Protein AF-A0A529N897-F1 (afdb_monomer_lite)

Radius of gyration: 12.87 Å; chains: 1; bounding box: 29×26×32 Å

Secondary structure (DSSP, 8-state):
-HHHHHHHTT---S----EE-GGGTT-EEEETTEEEEPEEGGG---TT-SEEEE-S-HHHHHHHHHHHHTTT-EEEE-SSTTTT-

Foldseek 3Di:
DVLAVCQVVVPDDPDDAAEDAPVQAQPWDDNDVDIHGYHYLVPDQLLVPAEDEADHEQVCCVPPVVVNVVSVHHYDYPYPNPVPD

pLDDT: mean 97.09, std 1.77, range [86.81, 98.44]

Sequence (85 aa):
EMLNILDERGFPVSEVVALASRRSQGTEVSFGDRTLKVKALDTYDFSDTDICVMSAGGNVSKEWSPKIGKQGCVVIDNSSAFRYD

Structure (mmCIF, N/CA/C/O backbone):
data_AF-A0A529N897-F1
#
_entry.id   AF-A0A529N897-F1
#
loop_
_atom_site.group_PDB
_atom_site.id
_atom_site.type_symbol
_atom_site.label_atom_id
_atom_site.label_alt_id
_atom_site.label_comp_id
_atom_site.label_asym_id
_atom_site.label_entity_id
_atom_site.label_seq_id
_atom_site.pdbx_PDB_ins_code
_atom_site.Cartn_x
_atom_site.Cartn_y
_atom_site.Cartn_z
_atom_site.occupancy
_atom_site.B_iso_or_equiv
_atom_site.auth_seq_id
_atom_site.auth_comp_id
_atom_site.auth_asym_id
_atom_site.auth_atom_id
_atom_site.pdbx_PDB_model_num
ATOM 1 N N . GLU A 1 1 ? 1.027 10.817 7.317 1.00 86.81 1 GLU A N 1
ATOM 2 C CA . GLU A 1 1 ? 0.595 11.835 6.338 1.00 86.81 1 GLU A CA 1
ATOM 3 C C . GLU A 1 1 ? -0.416 11.278 5.337 1.00 86.81 1 GLU A C 1
ATOM 5 O O . GLU A 1 1 ? -1.550 11.714 5.399 1.00 86.81 1 GLU A O 1
ATOM 10 N N . MET A 1 2 ? -0.090 10.270 4.509 1.00 95.12 2 MET A N 1
ATOM 11 C CA . MET A 1 2 ? -1.043 9.723 3.514 1.00 95.12 2 MET A CA 1
ATOM 12 C C . MET A 1 2 ? -2.407 9.301 4.086 1.00 95.12 2 MET A C 1
ATOM 14 O O . MET A 1 2 ? -3.427 9.706 3.543 1.00 95.12 2 MET A O 1
ATOM 18 N N . LEU A 1 3 ? -2.436 8.532 5.183 1.00 96.62 3 LEU A N 1
ATOM 19 C CA . LEU A 1 3 ? -3.696 8.123 5.822 1.00 96.62 3 LEU A CA 1
ATOM 20 C C . LEU A 1 3 ? -4.523 9.334 6.276 1.00 96.62 3 LEU A C 1
ATOM 22 O O . LEU A 1 3 ? -5.715 9.385 6.006 1.00 96.62 3 LEU A O 1
ATOM 26 N N . ASN A 1 4 ? -3.887 10.339 6.881 1.00 97.00 4 ASN A N 1
ATOM 27 C CA . ASN A 1 4 ? -4.577 11.556 7.314 1.00 97.00 4 ASN A CA 1
ATOM 28 C C . ASN A 1 4 ? -5.200 12.296 6.121 1.00 97.00 4 ASN A C 1
ATOM 30 O O . ASN A 1 4 ? -6.367 12.646 6.175 1.00 97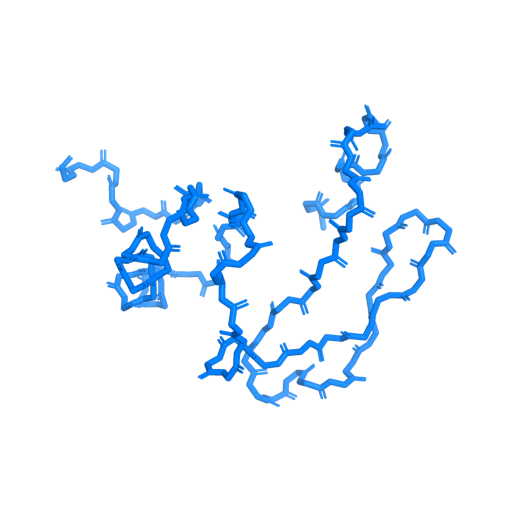.00 4 ASN A O 1
ATOM 34 N N . ILE A 1 5 ? -4.467 12.462 5.014 1.00 97.06 5 ILE A N 1
ATOM 35 C CA . ILE A 1 5 ? -4.992 13.146 3.820 1.00 97.06 5 ILE A CA 1
ATOM 36 C C . ILE A 1 5 ? -6.153 12.377 3.181 1.00 97.06 5 ILE A C 1
ATOM 38 O O . ILE A 1 5 ? -7.112 12.987 2.711 1.00 97.06 5 ILE A O 1
ATOM 42 N N . LEU A 1 6 ? -6.079 11.044 3.132 1.00 97.06 6 LEU A N 1
ATOM 43 C CA . LEU A 1 6 ? -7.174 10.224 2.609 1.00 97.06 6 LEU A CA 1
ATOM 44 C C . LEU A 1 6 ? -8.448 10.384 3.454 1.00 97.06 6 LEU A C 1
ATOM 46 O O . LEU A 1 6 ? -9.540 10.437 2.891 1.00 97.06 6 LEU A O 1
ATOM 50 N N . ASP A 1 7 ? -8.298 10.510 4.772 1.00 97.69 7 ASP A N 1
ATOM 51 C CA . ASP A 1 7 ? -9.406 10.736 5.697 1.00 97.69 7 ASP A CA 1
ATOM 52 C C . ASP A 1 7 ? -9.973 12.158 5.578 1.00 97.69 7 ASP A C 1
ATOM 54 O O . ASP A 1 7 ? -11.161 12.326 5.316 1.00 97.69 7 ASP A O 1
ATOM 58 N N . GLU A 1 8 ? -9.116 13.182 5.639 1.00 98.00 8 GLU A N 1
ATOM 59 C CA . GLU A 1 8 ? -9.498 14.597 5.509 1.00 98.00 8 GLU A CA 1
ATOM 60 C C . GLU A 1 8 ? -10.252 14.885 4.203 1.00 98.00 8 GLU A C 1
ATOM 62 O O . GLU A 1 8 ? -11.147 15.730 4.156 1.00 98.00 8 GLU A O 1
ATOM 67 N N . ARG A 1 9 ? -9.899 14.182 3.121 1.00 97.69 9 ARG A N 1
ATOM 68 C CA . ARG A 1 9 ? -10.560 14.317 1.817 1.00 97.69 9 ARG A CA 1
ATOM 69 C C . ARG A 1 9 ? -11.838 13.493 1.684 1.00 97.69 9 ARG A C 1
ATOM 71 O O . ARG A 1 9 ? -12.466 13.563 0.628 1.00 97.69 9 ARG A O 1
ATOM 78 N N . GLY A 1 10 ? -12.198 12.697 2.691 1.00 96.88 10 GLY A N 1
ATOM 79 C CA . GLY A 1 10 ? -13.314 11.758 2.623 1.00 96.88 10 GLY A CA 1
ATOM 80 C C . GLY A 1 10 ? -13.175 10.794 1.447 1.00 96.88 10 GLY A C 1
ATOM 81 O O . GLY A 1 10 ? -14.150 10.554 0.733 1.00 96.88 10 GLY A O 1
ATOM 82 N N . PHE A 1 11 ? -11.953 10.312 1.177 1.00 97.38 11 PHE A N 1
ATOM 83 C CA . PHE A 1 11 ? -11.697 9.455 0.023 1.00 97.38 11 PHE A CA 1
ATOM 84 C C . PHE A 1 11 ? -12.565 8.186 0.123 1.00 97.38 11 PHE A C 1
ATOM 86 O O . PHE A 1 11 ? -12.538 7.518 1.160 1.00 97.38 11 PHE A O 1
ATOM 93 N N . PRO A 1 12 ? -13.367 7.855 -0.905 1.00 96.25 12 PRO A N 1
ATOM 94 C CA . PRO A 1 12 ? -14.373 6.807 -0.792 1.00 96.25 12 PRO A CA 1
ATOM 95 C C . PRO A 1 12 ? -13.713 5.423 -0.807 1.00 96.25 12 PRO A C 1
ATOM 97 O O . PRO A 1 12 ? -13.312 4.931 -1.858 1.00 96.25 12 PRO A O 1
ATOM 100 N N . VAL A 1 13 ? -13.612 4.796 0.366 1.00 96.12 13 VAL A N 1
ATOM 101 C CA . VAL A 1 13 ? -13.025 3.459 0.563 1.00 96.12 13 VAL A CA 1
ATOM 102 C C . VAL A 1 13 ? -13.947 2.588 1.402 1.00 96.12 13 VAL A C 1
ATOM 104 O O . VAL A 1 13 ? -14.464 3.028 2.430 1.00 96.12 13 VAL A O 1
ATOM 107 N N . SER A 1 14 ? -14.127 1.339 0.979 1.00 96.94 14 SER A N 1
ATOM 108 C CA . SER A 1 14 ? -14.812 0.303 1.760 1.00 96.94 14 SER A CA 1
ATOM 109 C C . SER A 1 14 ? -13.929 -0.224 2.898 1.00 96.94 14 SER A C 1
ATOM 111 O O . SER A 1 14 ? -14.410 -0.398 4.016 1.00 96.94 14 SER A O 1
ATOM 113 N N . GLU A 1 15 ? -12.631 -0.412 2.643 1.00 97.44 15 GLU A N 1
ATOM 114 C CA . GLU A 1 15 ? -11.634 -0.884 3.609 1.00 97.44 15 GLU A CA 1
ATOM 115 C C . GLU A 1 15 ? -10.307 -0.124 3.452 1.00 97.44 15 GLU A C 1
ATOM 117 O O . GLU A 1 15 ? -9.933 0.292 2.357 1.00 97.44 15 GLU A O 1
ATOM 122 N N . VAL A 1 16 ? -9.578 0.049 4.562 1.00 97.94 16 VAL A N 1
ATOM 123 C CA . VAL A 1 16 ? -8.188 0.523 4.554 1.00 97.94 16 VAL A CA 1
ATOM 124 C C . VAL A 1 16 ? -7.325 -0.399 5.395 1.00 97.94 16 VAL A C 1
ATOM 126 O O . VAL A 1 16 ? -7.601 -0.630 6.572 1.00 97.94 16 VAL A O 1
ATOM 129 N N . VAL A 1 17 ? -6.235 -0.873 4.795 1.00 98.19 17 VAL A N 1
ATOM 130 C CA . VAL A 1 17 ? -5.252 -1.736 5.448 1.00 98.19 17 VAL A CA 1
ATOM 131 C C . VAL A 1 17 ? -3.909 -1.019 5.523 1.00 98.19 17 VAL A C 1
ATOM 133 O O . VAL A 1 17 ? -3.330 -0.636 4.510 1.00 98.19 17 VAL A O 1
ATOM 136 N N . ALA A 1 18 ? -3.382 -0.866 6.739 1.00 98.00 18 ALA A N 1
ATOM 137 C CA . ALA A 1 18 ? -2.036 -0.350 6.952 1.00 98.00 18 ALA A CA 1
ATOM 138 C C . ALA A 1 18 ? -1.008 -1.488 6.855 1.00 98.00 18 ALA A C 1
ATOM 140 O O . ALA A 1 18 ? -1.083 -2.466 7.605 1.00 98.00 18 ALA A O 1
ATOM 141 N N . LEU A 1 19 ? -0.034 -1.350 5.953 1.00 98.12 19 LEU A N 1
ATOM 142 C CA . LEU A 1 19 ? 1.022 -2.336 5.714 1.00 98.12 19 LEU A CA 1
ATOM 143 C C . LEU A 1 19 ? 2.403 -1.749 6.002 1.00 98.12 19 LEU A C 1
ATOM 145 O O . LEU A 1 19 ? 2.691 -0.605 5.654 1.00 98.12 19 LEU A O 1
ATOM 149 N N . ALA A 1 20 ? 3.279 -2.549 6.607 1.00 96.94 20 ALA A N 1
ATOM 150 C CA . ALA A 1 20 ? 4.676 -2.187 6.831 1.00 96.94 20 ALA A CA 1
ATOM 151 C C . ALA A 1 20 ? 5.581 -3.429 6.865 1.00 96.94 20 ALA A C 1
ATOM 153 O O . ALA A 1 20 ? 5.143 -4.561 6.661 1.00 96.94 20 ALA A O 1
ATOM 154 N N . SER A 1 21 ? 6.872 -3.229 7.146 1.00 95.81 21 SER A N 1
ATOM 155 C CA . SER A 1 21 ? 7.790 -4.340 7.429 1.00 95.81 21 SER A CA 1
ATOM 156 C C . SER A 1 21 ? 7.378 -5.103 8.696 1.00 95.81 21 SER A C 1
ATOM 158 O O . SER A 1 21 ? 6.791 -4.508 9.601 1.00 95.81 21 SER A O 1
ATOM 160 N N . ARG A 1 22 ? 7.788 -6.374 8.831 1.00 95.94 22 ARG A N 1
ATOM 161 C CA . ARG A 1 22 ? 7.536 -7.195 10.036 1.00 95.94 22 ARG A CA 1
ATOM 162 C C . ARG A 1 22 ? 7.925 -6.521 11.356 1.00 95.94 22 ARG A C 1
ATOM 164 O O . ARG A 1 22 ? 7.271 -6.761 12.361 1.00 95.94 22 ARG A O 1
ATOM 171 N N . ARG A 1 23 ? 8.937 -5.639 11.361 1.00 96.00 23 ARG A N 1
ATOM 172 C CA . ARG A 1 23 ? 9.351 -4.895 12.570 1.00 96.00 23 ARG A CA 1
ATOM 173 C C . ARG A 1 23 ? 8.220 -4.051 13.170 1.00 96.00 23 ARG A C 1
ATOM 175 O O . ARG A 1 23 ? 8.237 -3.776 14.360 1.00 96.00 23 ARG A O 1
ATOM 182 N N . SER A 1 24 ? 7.309 -3.586 12.320 1.00 96.44 24 SER A N 1
ATOM 183 C CA . SER A 1 24 ? 6.217 -2.673 12.665 1.00 96.44 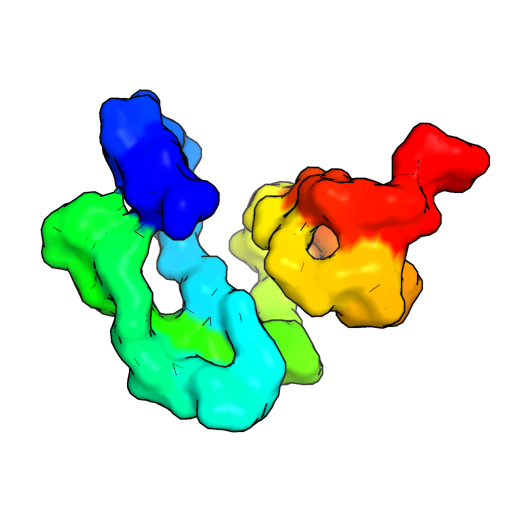24 SER A CA 1
ATOM 184 C C . SER A 1 24 ? 4.871 -3.394 12.693 1.00 96.44 24 SER A C 1
ATOM 186 O O . SER A 1 24 ? 3.837 -2.764 12.866 1.00 96.44 24 SER A O 1
ATOM 188 N N . GLN A 1 25 ? 4.849 -4.712 12.497 1.00 97.06 25 GLN A N 1
ATOM 189 C CA . GLN A 1 25 ? 3.608 -5.465 12.559 1.00 97.06 25 GLN A CA 1
ATOM 190 C C . GLN A 1 25 ? 2.998 -5.346 13.957 1.00 97.06 25 GLN A C 1
ATOM 192 O O . GLN A 1 25 ? 3.674 -5.508 14.970 1.00 97.06 25 GLN A O 1
ATOM 197 N N . GLY A 1 26 ? 1.696 -5.085 14.001 1.00 96.94 26 GLY A N 1
ATOM 198 C CA . GLY A 1 26 ? 0.946 -4.957 15.241 1.00 96.94 26 GLY A CA 1
ATOM 199 C C . GLY A 1 26 ? 0.998 -3.578 15.889 1.00 96.94 26 GLY A C 1
ATOM 200 O O . GLY A 1 26 ? 0.232 -3.372 16.826 1.00 96.94 26 GLY A O 1
ATOM 201 N N . THR A 1 27 ? 1.814 -2.641 15.390 1.00 98.25 27 THR A N 1
ATOM 202 C CA . THR A 1 27 ? 1.676 -1.231 15.776 1.00 98.25 27 THR A CA 1
ATOM 203 C C . THR A 1 27 ? 0.341 -0.684 15.288 1.00 98.25 27 THR A C 1
ATOM 205 O O . THR A 1 27 ? -0.255 -1.218 14.350 1.00 98.25 27 THR A O 1
ATOM 208 N N . GLU A 1 28 ? -0.106 0.408 15.889 1.00 98.12 28 GLU A N 1
ATOM 209 C CA . GLU A 1 28 ? -1.367 1.053 15.545 1.00 98.12 28 GLU A CA 1
ATOM 210 C C . GLU A 1 28 ? -1.123 2.380 14.829 1.00 98.12 28 GLU A C 1
ATOM 212 O O . GLU A 1 28 ? -0.186 3.113 15.150 1.00 98.12 28 GLU A O 1
ATOM 217 N N . VAL A 1 29 ? -1.962 2.670 13.838 1.00 97.62 29 VAL A N 1
ATOM 218 C CA . VAL A 1 29 ? -1.986 3.948 13.120 1.00 97.62 29 VAL A CA 1
ATOM 219 C C . VAL A 1 29 ? -3.424 4.425 12.969 1.00 97.62 29 VAL A C 1
ATOM 221 O O . VAL A 1 29 ? -4.339 3.613 12.842 1.00 97.62 29 VAL A O 1
ATOM 224 N N . SER A 1 30 ? -3.629 5.736 12.969 1.00 97.75 30 SER A N 1
ATOM 225 C CA . SER A 1 30 ? -4.959 6.326 12.813 1.00 97.75 30 SER A CA 1
ATOM 226 C C . SER A 1 30 ? -5.346 6.484 11.342 1.00 97.75 30 SER A C 1
ATOM 228 O O . SER A 1 30 ? -4.504 6.763 10.485 1.00 97.75 30 SER A O 1
ATOM 230 N N . PHE A 1 31 ? -6.640 6.347 11.071 1.00 97.75 31 PHE A N 1
ATOM 231 C CA . PHE A 1 31 ? -7.294 6.726 9.827 1.00 97.75 31 PHE A CA 1
ATOM 232 C C . PHE A 1 31 ? -8.641 7.377 10.167 1.00 97.75 31 PHE A C 1
ATOM 234 O O . PHE A 1 31 ? -9.652 6.687 10.344 1.00 97.75 31 PHE A O 1
ATOM 241 N N . GLY A 1 32 ? -8.604 8.697 10.362 1.00 95.44 32 GLY A N 1
ATOM 242 C CA . GLY A 1 32 ? -9.671 9.444 11.025 1.00 95.44 32 GLY A CA 1
ATOM 243 C C . GLY A 1 32 ? -9.898 8.946 12.442 1.00 95.44 32 GLY A C 1
ATOM 244 O O . GLY A 1 32 ? -8.946 8.699 13.185 1.00 95.44 32 GLY A O 1
ATOM 245 N N . ASP A 1 33 ? -11.162 8.710 12.778 1.00 95.50 33 ASP A N 1
ATOM 246 C CA . ASP A 1 33 ? -11.572 8.155 14.072 1.00 95.50 33 ASP A CA 1
ATOM 247 C C . ASP A 1 33 ? -11.299 6.643 14.207 1.00 95.50 33 ASP A C 1
ATOM 249 O O . ASP A 1 33 ? -11.560 6.047 15.254 1.00 95.50 33 ASP A O 1
ATOM 253 N N . ARG A 1 34 ? -10.786 5.985 13.157 1.00 95.88 34 ARG A N 1
ATOM 254 C CA . ARG A 1 34 ? -10.460 4.553 13.183 1.00 95.88 34 ARG A CA 1
ATOM 255 C C . ARG A 1 34 ? -9.003 4.326 13.557 1.00 95.88 34 ARG A C 1
ATOM 257 O O . ARG A 1 34 ? -8.105 4.982 13.035 1.00 95.88 34 ARG A O 1
ATOM 264 N N . THR A 1 35 ? -8.761 3.297 14.362 1.00 97.88 35 THR A N 1
ATOM 265 C CA . THR A 1 35 ? -7.418 2.765 14.618 1.00 97.88 35 THR A CA 1
ATOM 266 C C . THR A 1 35 ? -7.201 1.501 13.795 1.00 97.88 35 THR A C 1
ATOM 268 O O . THR A 1 35 ? -7.967 0.543 13.890 1.00 97.88 35 THR A O 1
ATOM 271 N N . LEU A 1 36 ? -6.143 1.488 12.988 1.00 98.31 36 LEU A N 1
ATOM 272 C CA . LEU A 1 36 ? -5.750 0.366 12.144 1.00 98.31 36 LEU A CA 1
ATOM 273 C C . LEU A 1 36 ? -4.539 -0.342 12.750 1.00 98.31 36 LEU A C 1
ATOM 275 O O . LEU A 1 36 ? -3.516 0.284 13.037 1.00 98.31 36 LEU A O 1
ATOM 279 N N . LYS A 1 37 ? -4.620 -1.668 12.877 1.00 98.19 37 LYS A N 1
ATOM 280 C CA . LYS A 1 37 ? -3.472 -2.498 13.250 1.00 98.19 37 LYS A CA 1
ATOM 281 C C . LYS A 1 37 ? -2.641 -2.818 12.012 1.00 98.19 37 LYS A C 1
ATOM 283 O O . LYS A 1 37 ? -3.148 -3.388 11.046 1.00 98.19 37 LYS A O 1
ATOM 288 N N . VAL A 1 38 ? -1.357 -2.484 12.056 1.00 98.44 38 VAL A N 1
ATOM 289 C CA . VAL A 1 38 ? -0.434 -2.678 10.935 1.00 98.44 38 VAL A CA 1
ATOM 290 C C . VAL A 1 38 ? -0.210 -4.172 10.673 1.00 98.44 38 VAL A C 1
ATOM 292 O O . VAL A 1 38 ? 0.189 -4.917 11.576 1.00 98.44 38 VAL A O 1
ATOM 295 N N . LYS A 1 39 ? -0.436 -4.612 9.429 1.00 98.38 39 LYS A N 1
ATOM 296 C CA . LYS A 1 39 ? -0.124 -5.970 8.947 1.00 98.38 39 LYS A CA 1
ATOM 297 C C . LYS A 1 39 ? 1.242 -5.981 8.237 1.00 98.38 39 LYS A C 1
ATOM 299 O O . LYS A 1 39 ? 1.756 -4.942 7.818 1.00 98.38 39 LYS A O 1
ATOM 304 N N . ALA A 1 40 ? 1.856 -7.157 8.121 1.00 97.88 40 ALA A N 1
ATOM 305 C CA . ALA A 1 40 ? 3.119 -7.306 7.402 1.00 97.88 40 ALA A CA 1
ATOM 306 C C . ALA A 1 40 ? 2.878 -7.320 5.884 1.00 97.88 40 ALA A C 1
ATOM 308 O O . ALA A 1 40 ? 2.063 -8.101 5.398 1.00 97.88 40 ALA A O 1
ATOM 309 N N . LEU A 1 41 ? 3.608 -6.473 5.150 1.00 97.88 41 LEU A N 1
ATOM 310 C CA . LEU A 1 41 ? 3.538 -6.357 3.687 1.00 97.88 41 LEU A CA 1
ATOM 311 C C . LEU A 1 41 ? 3.732 -7.707 2.987 1.00 97.88 41 LEU A C 1
ATOM 313 O O . LEU A 1 41 ? 3.038 -8.020 2.028 1.00 97.88 41 LEU A O 1
ATOM 317 N N . ASP A 1 42 ? 4.683 -8.501 3.469 1.00 96.38 42 ASP A N 1
ATOM 318 C CA . ASP A 1 42 ? 5.159 -9.689 2.767 1.00 96.38 42 ASP A CA 1
ATOM 319 C C . ASP A 1 42 ? 4.295 -10.939 2.943 1.00 96.38 42 ASP A C 1
ATOM 321 O O . ASP A 1 42 ? 4.559 -11.964 2.317 1.00 96.38 42 ASP A O 1
ATOM 325 N N . THR A 1 43 ? 3.259 -10.851 3.774 1.00 96.31 43 THR A N 1
ATOM 326 C CA . THR A 1 43 ? 2.263 -11.908 3.978 1.00 96.31 43 THR A CA 1
ATOM 327 C C . THR A 1 43 ? 0.845 -11.438 3.669 1.00 96.31 43 THR A C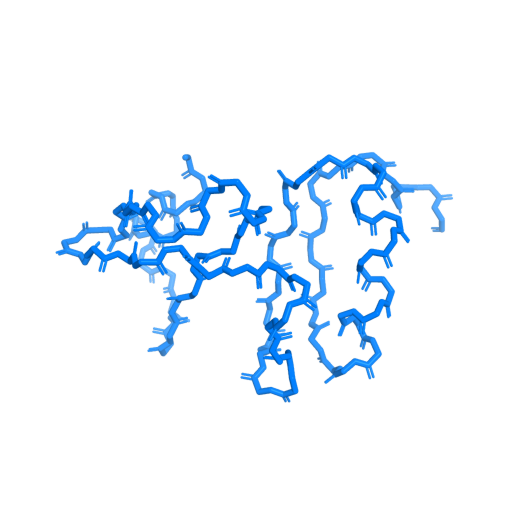 1
ATOM 329 O O . THR A 1 43 ? -0.103 -12.163 3.961 1.00 96.31 43 THR A O 1
ATOM 332 N N . TYR A 1 44 ? 0.675 -10.213 3.169 1.00 97.88 44 TYR A N 1
ATOM 333 C CA . TYR A 1 44 ? -0.636 -9.680 2.827 1.00 97.88 44 TYR A CA 1
ATOM 334 C C . TYR A 1 44 ? -1.051 -10.152 1.429 1.00 97.88 44 TYR A C 1
ATOM 336 O O . TYR A 1 44 ? -0.241 -10.146 0.501 1.00 97.88 44 TYR A O 1
ATOM 344 N N . ASP A 1 45 ? -2.306 -10.577 1.304 1.00 97.00 45 ASP A N 1
ATOM 345 C CA . ASP A 1 45 ? -2.916 -10.981 0.041 1.00 97.00 45 ASP A CA 1
ATOM 346 C C . ASP A 1 45 ? -3.553 -9.757 -0.623 1.00 97.00 45 ASP A C 1
ATOM 348 O O . ASP A 1 45 ? -4.398 -9.093 -0.024 1.00 97.00 45 ASP A O 1
ATOM 352 N N . PHE A 1 46 ? -3.117 -9.447 -1.843 1.00 98.00 46 PHE A N 1
ATOM 353 C CA . PHE A 1 46 ? -3.584 -8.289 -2.603 1.00 98.00 46 PHE A CA 1
ATOM 354 C C . PHE A 1 46 ? -4.654 -8.654 -3.639 1.00 98.00 46 PHE A C 1
ATOM 356 O O . PHE A 1 46 ? -5.072 -7.776 -4.389 1.00 98.00 46 PHE A O 1
ATOM 363 N N . SER A 1 47 ? -5.092 -9.917 -3.704 1.00 96.31 47 SER A N 1
ATOM 364 C CA . SER A 1 47 ? -6.057 -10.390 -4.710 1.00 96.31 47 SER A CA 1
ATOM 365 C C . SER A 1 47 ? -7.424 -9.700 -4.646 1.00 96.31 47 SER A C 1
ATOM 367 O O . SER A 1 47 ? -8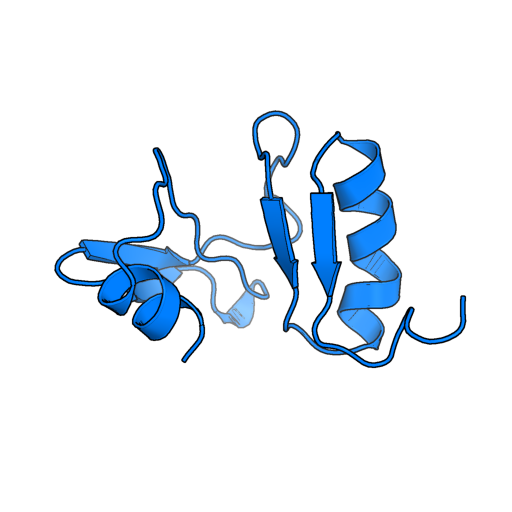.104 -9.628 -5.666 1.00 96.31 47 SER A O 1
ATOM 369 N N . ASP A 1 48 ? -7.791 -9.152 -3.485 1.00 96.50 48 ASP A N 1
ATOM 370 C CA . ASP A 1 48 ? -9.024 -8.383 -3.257 1.00 96.50 48 ASP A CA 1
ATOM 371 C C . ASP A 1 48 ? -8.724 -6.910 -2.904 1.00 96.50 48 ASP A C 1
ATOM 373 O O . ASP A 1 48 ? -9.420 -6.273 -2.122 1.00 96.50 48 ASP A O 1
ATOM 377 N N . THR A 1 49 ? -7.603 -6.365 -3.396 1.00 98.38 49 THR A N 1
ATOM 378 C CA . THR A 1 49 ? -7.203 -4.970 -3.150 1.00 98.38 49 THR A CA 1
ATOM 379 C C . THR A 1 49 ? -7.178 -4.171 -4.447 1.00 98.38 49 THR A C 1
ATOM 381 O O . THR A 1 49 ? -6.339 -4.412 -5.310 1.00 98.38 49 THR A O 1
ATOM 384 N N . ASP A 1 50 ? -8.022 -3.144 -4.547 1.00 98.44 50 ASP A N 1
ATOM 385 C CA . ASP A 1 50 ? -8.104 -2.302 -5.747 1.00 98.44 50 ASP A CA 1
ATOM 386 C C . ASP A 1 50 ? -6.853 -1.431 -5.947 1.00 98.44 50 ASP A C 1
ATOM 388 O O . ASP A 1 50 ? -6.303 -1.347 -7.046 1.00 98.44 50 ASP A O 1
ATOM 392 N N . ILE A 1 51 ? -6.395 -0.763 -4.879 1.00 98.38 51 ILE A N 1
ATOM 393 C CA . ILE A 1 51 ? -5.327 0.246 -4.929 1.00 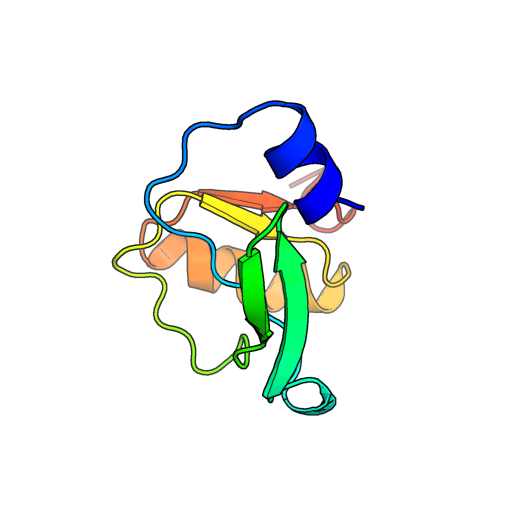98.38 51 ILE A CA 1
ATOM 394 C C . ILE A 1 51 ? -4.319 0.023 -3.800 1.00 98.38 51 ILE A C 1
ATOM 396 O O . ILE A 1 51 ? -4.681 -0.070 -2.628 1.00 98.38 51 ILE A O 1
ATOM 400 N N . CYS A 1 52 ? -3.032 0.043 -4.145 1.00 98.31 52 CYS A N 1
ATOM 401 C CA . CYS A 1 52 ? -1.925 0.103 -3.199 1.00 98.31 52 CYS A CA 1
ATOM 402 C C . CYS A 1 52 ? -1.172 1.426 -3.368 1.00 98.31 52 CYS A C 1
ATOM 404 O O . CYS A 1 52 ? -0.527 1.661 -4.390 1.00 98.31 52 CYS A O 1
ATOM 406 N N . VAL A 1 53 ? -1.215 2.283 -2.346 1.00 97.88 53 VAL A N 1
ATOM 407 C CA . VAL A 1 53 ? -0.382 3.491 -2.297 1.00 97.88 53 VAL A CA 1
ATOM 408 C C . VAL A 1 53 ? 0.958 3.134 -1.653 1.00 97.88 53 VAL A C 1
ATOM 410 O O . VAL A 1 53 ? 1.063 2.967 -0.437 1.00 97.88 53 VAL A O 1
ATOM 413 N N . MET A 1 54 ? 1.992 2.990 -2.479 1.00 97.00 54 MET A N 1
ATOM 414 C CA . MET A 1 54 ? 3.322 2.568 -2.055 1.00 97.00 54 MET A CA 1
ATOM 415 C C . MET A 1 54 ? 4.166 3.780 -1.643 1.00 97.00 54 MET A C 1
ATOM 417 O O . MET A 1 54 ? 4.420 4.695 -2.423 1.00 97.00 54 MET A O 1
ATOM 421 N N . SER A 1 55 ? 4.646 3.768 -0.398 1.00 95.75 55 SER A N 1
ATOM 422 C CA . SER A 1 55 ? 5.578 4.774 0.133 1.00 95.75 55 SER A CA 1
ATOM 423 C C . SER A 1 55 ? 6.619 4.152 1.072 1.00 95.75 55 SER A C 1
ATOM 425 O O . SER A 1 55 ? 6.984 4.732 2.093 1.00 95.75 55 SER A O 1
ATOM 427 N N . ALA A 1 56 ? 7.096 2.952 0.728 1.00 94.94 56 ALA A N 1
ATOM 428 C CA . ALA A 1 56 ? 8.048 2.171 1.528 1.00 94.94 56 ALA A CA 1
ATOM 429 C C . ALA A 1 56 ? 9.519 2.301 1.068 1.00 94.94 56 ALA A C 1
ATOM 431 O O . ALA A 1 56 ? 10.396 1.596 1.568 1.00 94.94 56 ALA A O 1
ATOM 432 N N . GLY A 1 57 ? 9.799 3.205 0.124 1.00 96.06 57 GLY A N 1
ATOM 433 C CA . GLY A 1 57 ? 11.129 3.429 -0.450 1.00 96.06 57 GLY A CA 1
ATOM 434 C C . GLY A 1 57 ? 11.403 2.610 -1.717 1.00 96.06 57 GLY A C 1
ATOM 435 O O . GLY A 1 57 ? 10.763 1.595 -1.984 1.00 96.06 57 GLY A O 1
ATOM 436 N N . GLY A 1 58 ? 12.379 3.062 -2.511 1.00 97.56 58 GLY A N 1
ATOM 437 C CA . GLY A 1 58 ? 12.602 2.557 -3.872 1.00 97.56 58 GLY A CA 1
ATOM 438 C C . GLY A 1 58 ? 12.949 1.069 -3.958 1.00 97.56 58 GLY A C 1
ATOM 439 O O . GLY A 1 58 ? 12.438 0.383 -4.834 1.00 97.56 58 GLY A O 1
ATOM 440 N N . ASN A 1 59 ? 13.762 0.542 -3.037 1.00 97.56 59 ASN A N 1
ATOM 441 C CA . ASN A 1 59 ? 14.125 -0.883 -3.049 1.00 97.56 59 ASN A CA 1
ATOM 442 C C . ASN A 1 59 ? 12.913 -1.784 -2.780 1.00 97.56 59 ASN A C 1
ATOM 444 O O . ASN A 1 59 ? 12.718 -2.769 -3.485 1.00 97.56 59 ASN A O 1
ATOM 448 N N . VAL A 1 60 ? 12.080 -1.414 -1.801 1.00 97.56 60 VAL A N 1
ATOM 449 C CA . VAL A 1 60 ? 10.844 -2.146 -1.495 1.00 97.56 60 VAL A CA 1
ATOM 450 C C . VAL A 1 60 ? 9.885 -2.054 -2.675 1.00 97.56 60 VAL A C 1
ATOM 452 O O . VAL A 1 60 ? 9.332 -3.069 -3.081 1.00 97.56 60 VAL A O 1
ATOM 455 N N . SER A 1 61 ? 9.739 -0.869 -3.271 1.00 97.94 61 SER A N 1
ATOM 456 C CA . SER A 1 61 ? 8.870 -0.685 -4.432 1.00 97.94 61 SER A CA 1
ATOM 457 C C . SER A 1 61 ? 9.305 -1.540 -5.628 1.00 97.94 61 SER A C 1
ATOM 459 O O . SER A 1 61 ? 8.487 -2.270 -6.182 1.00 97.94 61 SER A O 1
ATOM 461 N N . LYS A 1 62 ? 10.597 -1.543 -5.985 1.00 97.94 62 LYS A N 1
ATOM 462 C CA . LYS A 1 62 ? 11.124 -2.374 -7.085 1.00 97.94 62 LYS A CA 1
ATOM 463 C C . LYS A 1 62 ? 10.803 -3.853 -6.910 1.00 97.94 62 LYS A C 1
ATOM 465 O O . LYS A 1 62 ? 10.511 -4.543 -7.882 1.00 97.94 62 LYS A O 1
ATOM 470 N N . GLU A 1 63 ? 10.863 -4.338 -5.676 1.00 98.00 63 GLU A N 1
ATOM 471 C CA . GLU A 1 63 ? 10.567 -5.731 -5.375 1.00 98.00 63 GLU A CA 1
ATOM 472 C C . GLU A 1 63 ? 9.059 -6.026 -5.363 1.00 98.00 63 GLU A C 1
ATOM 474 O O . GLU A 1 63 ? 8.619 -7.036 -5.917 1.00 98.00 63 GLU A O 1
ATOM 479 N N . TRP A 1 64 ? 8.272 -5.183 -4.695 1.00 98.25 64 TRP A N 1
ATOM 480 C CA . TRP A 1 64 ? 6.890 -5.497 -4.339 1.00 98.25 64 TRP A CA 1
ATOM 481 C C . TRP A 1 64 ? 5.868 -4.959 -5.326 1.00 98.25 64 TRP A C 1
ATOM 483 O O . TRP A 1 64 ? 4.906 -5.666 -5.610 1.00 98.25 64 TRP A O 1
ATOM 493 N N . SER A 1 65 ? 6.076 -3.779 -5.906 1.00 98.06 65 SER A N 1
ATOM 494 C CA . SER A 1 65 ? 5.112 -3.169 -6.829 1.00 98.06 65 SER A CA 1
ATOM 495 C C . SER A 1 65 ? 4.764 -4.090 -8.012 1.00 98.06 65 SER A C 1
ATOM 497 O O . SER A 1 65 ? 3.576 -4.290 -8.263 1.00 98.06 65 SER A O 1
ATOM 499 N N . PRO A 1 66 ? 5.719 -4.790 -8.667 1.00 97.75 66 PRO A N 1
ATOM 500 C CA . PRO A 1 66 ? 5.380 -5.759 -9.712 1.00 97.75 66 PRO A CA 1
ATOM 501 C C . PRO A 1 66 ? 4.638 -7.001 -9.189 1.00 97.75 66 PRO A C 1
ATOM 503 O O . PRO A 1 66 ? 3.814 -7.567 -9.903 1.00 97.75 66 PRO A O 1
ATOM 506 N N . LYS A 1 67 ? 4.926 -7.460 -7.962 1.00 98.00 67 LYS A N 1
ATOM 507 C CA . LYS A 1 67 ? 4.250 -8.620 -7.343 1.00 98.00 67 LYS A CA 1
ATOM 508 C C . LYS A 1 67 ? 2.805 -8.291 -6.964 1.00 98.00 67 LYS A C 1
ATOM 510 O O . LYS A 1 67 ? 1.933 -9.137 -7.127 1.00 98.00 67 LYS A O 1
ATOM 515 N N . ILE A 1 68 ? 2.576 -7.075 -6.474 1.00 98.31 68 ILE A N 1
ATOM 516 C CA . ILE A 1 68 ? 1.256 -6.540 -6.129 1.00 98.31 68 ILE A CA 1
ATOM 517 C C . ILE A 1 68 ? 0.443 -6.323 -7.409 1.00 98.31 68 ILE A C 1
ATOM 519 O O . ILE A 1 68 ? -0.663 -6.841 -7.521 1.00 98.31 68 ILE A O 1
ATOM 523 N N . GLY A 1 69 ? 1.029 -5.672 -8.421 1.00 97.88 69 GLY A N 1
ATOM 524 C CA . GLY A 1 69 ? 0.377 -5.449 -9.716 1.00 97.88 69 GLY A CA 1
ATOM 525 C C . GLY A 1 69 ? -0.066 -6.739 -10.413 1.00 97.88 69 GLY A C 1
ATOM 526 O O . GLY A 1 69 ? -1.149 -6.801 -10.987 1.00 97.88 69 GLY A O 1
ATOM 527 N N . LYS A 1 70 ? 0.721 -7.817 -10.298 1.00 97.94 70 LYS A N 1
ATOM 528 C CA . LYS A 1 70 ? 0.359 -9.147 -10.825 1.00 97.94 70 LYS A CA 1
ATOM 529 C C . LYS A 1 70 ? -0.869 -9.778 -10.159 1.00 97.94 70 LYS A C 1
ATOM 531 O O . LYS A 1 70 ? -1.430 -10.701 -10.738 1.00 97.94 70 LYS A O 1
ATOM 536 N N . GLN A 1 71 ? -1.271 -9.313 -8.977 1.00 97.88 71 GLN A N 1
ATOM 537 C CA . GLN A 1 71 ? -2.480 -9.771 -8.281 1.00 97.88 71 GLN A CA 1
ATOM 538 C C . GLN A 1 71 ? -3.728 -8.958 -8.665 1.00 97.88 71 GLN A C 1
ATOM 540 O O . GLN A 1 71 ? -4.799 -9.230 -8.143 1.00 97.88 71 GLN A O 1
ATOM 545 N N . GLY A 1 72 ? -3.609 -7.991 -9.584 1.00 97.06 72 GLY A N 1
ATOM 546 C CA . GLY A 1 72 ? -4.722 -7.150 -10.046 1.00 97.06 72 GLY A CA 1
ATOM 547 C C . GLY A 1 72 ? -4.826 -5.794 -9.343 1.00 97.06 72 GLY A C 1
ATOM 548 O O . GLY A 1 72 ? -5.602 -4.948 -9.773 1.00 97.06 72 GLY A O 1
ATOM 549 N N . CYS A 1 73 ? -4.004 -5.556 -8.320 1.00 98.38 73 CYS A N 1
ATOM 550 C CA . CYS A 1 73 ? -3.987 -4.309 -7.564 1.00 98.38 73 CYS A CA 1
ATOM 551 C C . CYS A 1 73 ? -3.254 -3.185 -8.320 1.00 98.38 73 CYS A C 1
ATOM 553 O O . CYS A 1 73 ? -2.113 -3.354 -8.759 1.00 98.38 73 CYS A O 1
ATOM 555 N N . VAL A 1 74 ? -3.868 -2.004 -8.436 1.00 98.44 74 VAL A N 1
ATOM 556 C CA . VAL A 1 74 ? -3.222 -0.824 -9.027 1.00 98.44 74 VAL A CA 1
ATOM 557 C C . VAL A 1 74 ? -2.234 -0.226 -8.030 1.00 98.44 74 VAL A C 1
ATOM 559 O O . VAL A 1 74 ? -2.618 0.279 -6.974 1.00 98.44 74 VAL A O 1
ATOM 562 N N . VAL A 1 75 ? -0.946 -0.240 -8.375 1.00 98.44 75 VAL A N 1
ATOM 563 C CA . VAL A 1 75 ? 0.104 0.329 -7.522 1.00 98.44 75 VAL A CA 1
ATOM 564 C C . VAL A 1 75 ? 0.391 1.777 -7.904 1.00 98.44 75 VAL A C 1
ATOM 566 O O . VAL A 1 75 ? 0.797 2.064 -9.028 1.00 98.44 75 VAL A O 1
ATOM 569 N N . ILE A 1 76 ? 0.236 2.684 -6.941 1.00 98.19 76 ILE A N 1
ATOM 570 C CA . ILE A 1 76 ? 0.618 4.094 -7.041 1.00 98.19 76 ILE A CA 1
ATOM 571 C C . ILE A 1 76 ? 1.860 4.293 -6.174 1.00 98.19 76 ILE A C 1
ATOM 573 O O . ILE A 1 76 ? 1.766 4.351 -4.948 1.00 98.19 76 ILE A O 1
ATOM 577 N N . ASP A 1 77 ? 3.034 4.365 -6.800 1.00 98.00 77 ASP A N 1
ATOM 578 C CA . ASP A 1 77 ? 4.313 4.452 -6.093 1.00 98.00 77 ASP A CA 1
ATOM 579 C C . ASP A 1 77 ? 4.832 5.887 -5.968 1.00 98.00 77 ASP A C 1
ATOM 581 O O . ASP A 1 77 ? 5.151 6.546 -6.955 1.00 98.00 77 ASP A O 1
ATOM 585 N N . ASN A 1 78 ? 4.980 6.350 -4.726 1.00 97.06 78 ASN A N 1
ATOM 586 C CA . ASN A 1 78 ? 5.550 7.657 -4.403 1.00 97.06 78 ASN A CA 1
ATOM 587 C C . ASN A 1 78 ? 7.095 7.665 -4.418 1.00 97.06 78 ASN A C 1
ATOM 589 O O . ASN A 1 78 ? 7.733 8.711 -4.263 1.00 97.06 78 ASN A O 1
ATOM 593 N N . SER A 1 79 ? 7.737 6.510 -4.603 1.00 96.62 79 SER A N 1
ATOM 594 C CA . SER A 1 79 ? 9.187 6.430 -4.755 1.00 96.62 79 SER A CA 1
ATOM 595 C C . SER A 1 79 ? 9.661 6.918 -6.137 1.00 96.62 79 SER A C 1
ATOM 597 O O . SER A 1 79 ? 8.887 7.344 -6.995 1.00 96.62 79 SER A O 1
ATOM 599 N N . SER A 1 80 ? 10.977 6.917 -6.356 1.00 97.12 80 SER A N 1
ATOM 600 C CA . SER A 1 80 ? 11.573 7.182 -7.670 1.00 97.12 80 SER A CA 1
ATOM 601 C C . SER A 1 80 ? 11.746 5.925 -8.528 1.00 97.12 80 SER A C 1
ATOM 603 O O . SER A 1 80 ? 12.247 6.042 -9.642 1.00 97.12 80 SER A O 1
ATOM 605 N N . ALA A 1 81 ? 11.361 4.744 -8.027 1.00 97.69 81 ALA A N 1
ATOM 606 C CA . ALA A 1 81 ? 11.697 3.453 -8.625 1.00 97.69 81 ALA A CA 1
ATOM 607 C C . ALA A 1 81 ? 11.248 3.303 -10.082 1.00 97.69 81 ALA A C 1
ATOM 609 O O . ALA A 1 81 ? 12.037 2.792 -10.865 1.00 97.69 81 ALA A O 1
ATOM 610 N N . PHE A 1 82 ? 10.043 3.778 -10.412 1.00 96.56 82 PHE A N 1
ATOM 611 C CA . PHE A 1 82 ? 9.376 3.542 -11.700 1.00 96.56 82 PHE A CA 1
ATOM 612 C C . PHE A 1 82 ? 9.085 4.830 -12.489 1.00 96.56 82 PHE A C 1
ATOM 614 O O . PHE A 1 82 ? 8.302 4.823 -13.428 1.00 96.56 82 PHE A O 1
ATOM 621 N N . ARG A 1 83 ? 9.669 5.978 -12.111 1.00 97.00 83 ARG A N 1
ATOM 622 C CA . ARG A 1 83 ? 9.345 7.274 -12.754 1.00 97.00 83 ARG A CA 1
ATOM 623 C C . ARG A 1 83 ? 9.805 7.384 -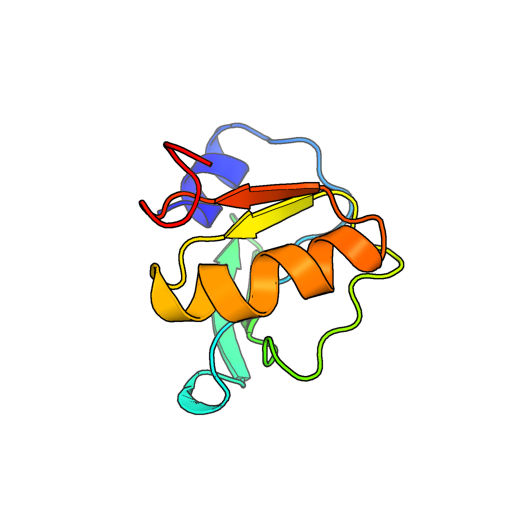14.211 1.00 97.00 83 ARG A C 1
ATOM 625 O O . ARG A 1 83 ? 9.353 8.284 -14.911 1.00 97.00 83 ARG A O 1
ATOM 632 N N . TYR A 1 84 ? 10.736 6.529 -14.619 1.00 95.06 84 TYR A N 1
ATOM 633 C CA . TYR A 1 84 ? 11.375 6.549 -15.936 1.00 95.06 84 TYR A CA 1
ATOM 634 C C . TYR A 1 84 ? 11.373 5.167 -16.606 1.00 95.06 84 TYR A C 1
ATOM 636 O O . TYR A 1 84 ? 12.143 4.966 -17.544 1.00 95.06 84 TYR A O 1
ATOM 644 N N . ASP A 1 85 ? 10.573 4.235 -16.082 1.00 87.88 85 ASP A N 1
ATOM 645 C CA . ASP A 1 85 ? 10.356 2.915 -16.687 1.00 87.88 85 ASP A CA 1
ATOM 646 C C . ASP A 1 85 ? 9.277 2.971 -17.781 1.00 87.88 85 ASP A C 1
ATOM 648 O O . ASP A 1 85 ? 8.400 3.868 -17.713 1.00 87.88 85 ASP A O 1
#